Protein AF-U7NM83-F1 (afdb_monomer)

Sequence (94 aa):
MSIEVIDDQFMVCTDCLMIIANDDATGLDYSLSEEEAAEREREIREAIAEIQRTEGQIAVGDSDMDDEFSASPCACCGTRLAGQRHHCVILAKR

Nearest PDB structures (foldseek):
  7wly-assembly1_C  TM=4.161E-01  e=2.762E+00  Severe acute respiratory syndrome coronavirus 2
  7fb3-assembly1_A  TM=3.660E-01  e=2.951E+00  Severe acute respiratory syndrome coronavirus 2

Radius of gyration: 13.3 Å; Cα contacts (8 Å, |Δi|>4): 164; chains: 1; bounding box: 27×27×40 Å

pLDDT: mean 95.85, std 4.41, range [68.5, 98.62]

Foldseek 3Di:
DDKDWQDFAQWADPQLCCCLPPVDLVVLVVPDPPVVSVVLSVLLVVQQVVCCVPPARKAFDDQVPKDAWAQAARSRRRHRDTGIIGTITGMDDD

Solvent-accessible surface area (backbone atoms only — not comparable to full-atom values): 5206 Å² total; per-residue (Å²): 126,51,81,44,80,77,36,86,77,42,33,22,34,63,65,56,47,35,34,74,76,66,74,40,62,72,72,40,56,78,81,36,55,72,68,57,26,54,52,50,48,49,53,41,52,51,35,50,52,47,42,45,72,76,71,20,47,78,43,83,47,58,70,92,65,39,42,72,81,31,58,63,56,16,68,64,68,56,50,52,70,72,37,47,28,42,33,21,28,29,36,35,81,91

Secondary structure (DSSP, 8-state):
--EEEEEEEEEE-HHHHHHHHHS--GGGGGTS-HHHHHHHHHHHHHHHHHHHHHT-EEEE--GGG-EEEE-SPPTTT----SEEEEEEEEEEE-

Mean predicted aligned error: 2.91 Å

Structure (mmCIF, N/CA/C/O backbone):
data_AF-U7NM83-F1
#
_entry.id   AF-U7NM83-F1
#
loop_
_atom_site.group_PDB
_atom_site.id
_atom_site.type_symbol
_atom_site.label_atom_id
_atom_site.label_alt_id
_atom_site.label_comp_id
_atom_site.label_asym_id
_atom_site.label_entity_id
_atom_site.label_seq_id
_atom_site.pdbx_PDB_ins_code
_atom_site.Cartn_x
_atom_site.Cartn_y
_atom_site.Cartn_z
_atom_site.occupancy
_atom_site.B_iso_or_equiv
_atom_site.auth_seq_id
_atom_site.auth_comp_id
_atom_site.auth_asym_id
_atom_site.auth_atom_id
_atom_site.pdbx_PDB_model_num
ATOM 1 N N . MET A 1 1 ? -11.581 3.603 25.657 1.00 68.50 1 MET A N 1
ATOM 2 C CA . MET A 1 1 ? -11.254 3.602 24.220 1.00 68.50 1 MET A CA 1
ATOM 3 C C . MET A 1 1 ? -10.466 2.347 23.943 1.00 68.50 1 MET A C 1
ATOM 5 O O . MET A 1 1 ? -9.363 2.216 24.464 1.00 68.50 1 MET A O 1
ATOM 9 N N . SER A 1 2 ? -11.072 1.415 23.220 1.00 86.12 2 SER A N 1
ATOM 10 C CA . SER A 1 2 ? -10.425 0.185 22.753 1.00 86.12 2 SER A CA 1
ATOM 11 C C . SER A 1 2 ? -10.158 0.296 21.254 1.00 86.12 2 SER A C 1
ATOM 13 O O . SER A 1 2 ? -10.872 1.012 20.550 1.00 86.12 2 SER A O 1
ATOM 15 N N . ILE A 1 3 ? -9.110 -0.377 20.784 1.00 91.69 3 ILE A N 1
ATOM 16 C CA . ILE A 1 3 ? -8.854 -0.558 19.353 1.00 91.69 3 ILE A CA 1
ATOM 17 C C . ILE A 1 3 ? -9.526 -1.857 18.916 1.00 91.69 3 ILE A C 1
ATOM 19 O O . ILE A 1 3 ? -9.453 -2.856 19.631 1.00 91.69 3 ILE A O 1
ATOM 23 N N . GLU A 1 4 ? -10.185 -1.821 17.765 1.00 95.38 4 GLU A N 1
ATOM 24 C CA . GLU A 1 4 ? -10.844 -2.963 17.134 1.00 95.38 4 GLU A CA 1
ATOM 25 C C . GLU A 1 4 ? -10.297 -3.148 15.717 1.00 95.38 4 GLU A C 1
ATOM 27 O O . GLU A 1 4 ? -10.023 -2.160 15.028 1.00 95.38 4 GLU A O 1
ATOM 32 N N . VAL A 1 5 ? -10.141 -4.409 15.305 1.00 96.06 5 VAL A N 1
ATOM 33 C CA . VAL A 1 5 ? -9.832 -4.780 13.921 1.00 96.06 5 VAL A CA 1
ATOM 34 C C . VAL A 1 5 ? -11.130 -4.731 13.122 1.00 96.06 5 VAL A C 1
ATOM 36 O O . VAL A 1 5 ? -12.087 -5.432 13.444 1.00 96.06 5 VAL A O 1
ATOM 39 N N . ILE A 1 6 ? -11.167 -3.863 12.119 1.00 96.56 6 ILE A N 1
ATOM 40 C CA . ILE A 1 6 ? -12.307 -3.655 11.222 1.00 96.56 6 ILE A CA 1
ATOM 41 C C . ILE A 1 6 ? -12.208 -4.572 10.004 1.00 96.56 6 ILE A C 1
ATOM 43 O O . ILE A 1 6 ? -13.222 -5.116 9.573 1.00 96.56 6 ILE A O 1
ATOM 47 N N . ASP A 1 7 ? -10.992 -4.771 9.497 1.00 96.88 7 ASP A N 1
ATOM 48 C CA . ASP A 1 7 ? -10.680 -5.698 8.412 1.00 96.88 7 ASP A CA 1
ATOM 49 C C . ASP A 1 7 ? -9.347 -6.400 8.711 1.00 96.88 7 ASP A C 1
ATOM 51 O O . ASP A 1 7 ? -8.357 -5.733 9.011 1.00 96.88 7 ASP A O 1
ATOM 55 N N . ASP A 1 8 ? -9.361 -7.732 8.656 1.00 97.12 8 ASP A N 1
ATOM 56 C CA . ASP A 1 8 ? -8.229 -8.647 8.894 1.00 97.12 8 ASP A CA 1
ATOM 57 C C . ASP A 1 8 ? -7.854 -9.425 7.615 1.00 97.12 8 ASP A C 1
ATOM 59 O O . ASP A 1 8 ? -7.227 -10.478 7.651 1.00 97.12 8 ASP A O 1
ATOM 63 N N . GLN A 1 9 ? -8.348 -8.976 6.459 1.00 96.31 9 GLN A N 1
ATOM 64 C CA . GLN A 1 9 ? -8.078 -9.564 5.145 1.00 96.31 9 GLN A CA 1
ATOM 65 C C . GLN A 1 9 ? -7.653 -8.487 4.137 1.00 96.31 9 GLN A C 1
ATOM 67 O O . GLN A 1 9 ? -7.807 -8.655 2.923 1.00 96.31 9 GLN A O 1
ATOM 72 N N . PHE A 1 10 ? -7.109 -7.370 4.627 1.00 98.00 10 PHE A N 1
ATOM 73 C CA . PHE A 1 10 ? -6.740 -6.233 3.796 1.00 98.00 10 PHE A CA 1
ATOM 74 C C . PHE A 1 10 ? -5.394 -6.487 3.099 1.00 98.00 10 PHE A C 1
ATOM 76 O O . PHE A 1 10 ? -4.322 -6.178 3.612 1.00 98.00 10 PHE A O 1
ATOM 83 N N . MET A 1 11 ? -5.452 -7.083 1.906 1.00 98.25 11 MET A N 1
ATOM 84 C CA . MET A 1 11 ? -4.271 -7.523 1.155 1.00 98.25 11 MET A CA 1
ATOM 85 C C . MET A 1 11 ? -3.767 -6.451 0.174 1.00 98.25 11 MET A C 1
ATOM 87 O O . MET A 1 11 ? -4.473 -6.062 -0.763 1.00 98.25 11 MET A O 1
ATOM 91 N N . VAL A 1 12 ? -2.519 -6.001 0.325 1.00 98.44 12 VAL A N 1
ATOM 92 C CA . VAL A 1 12 ? -1.935 -4.907 -0.477 1.00 98.44 12 VAL A CA 1
ATOM 93 C C . VAL A 1 12 ? -0.765 -5.362 -1.352 1.00 98.44 12 VAL A C 1
ATOM 95 O O . VAL A 1 12 ? -0.125 -6.366 -1.075 1.00 98.44 12 VAL A O 1
ATOM 98 N N . CYS A 1 13 ? -0.464 -4.652 -2.441 1.00 97.50 13 CYS A N 1
ATOM 99 C CA . CYS A 1 13 ? 0.744 -4.916 -3.235 1.00 97.50 13 CYS A CA 1
ATOM 100 C C . CYS A 1 13 ? 2.008 -4.408 -2.524 1.00 97.50 13 CYS A C 1
ATOM 102 O O . CYS A 1 13 ? 1.919 -3.607 -1.593 1.00 97.50 13 CYS A O 1
ATOM 104 N N . THR A 1 14 ? 3.182 -4.830 -2.997 1.00 96.50 14 THR A N 1
ATOM 105 C CA . THR A 1 14 ? 4.485 -4.448 -2.425 1.00 96.50 14 THR A CA 1
ATOM 106 C C . THR A 1 14 ? 4.681 -2.933 -2.339 1.00 96.50 14 THR A C 1
ATOM 108 O O . THR A 1 14 ? 5.076 -2.446 -1.286 1.00 96.50 14 THR A O 1
ATOM 111 N N . ASP A 1 15 ? 4.318 -2.169 -3.374 1.00 97.06 15 ASP A N 1
ATOM 112 C CA . ASP A 1 15 ? 4.454 -0.701 -3.339 1.00 97.06 15 ASP A CA 1
ATOM 113 C C . ASP A 1 15 ? 3.614 -0.067 -2.220 1.00 97.06 15 ASP A C 1
ATOM 115 O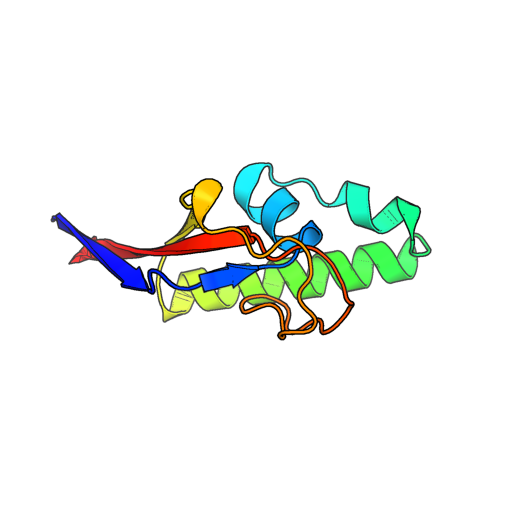 O . ASP A 1 15 ? 4.086 0.785 -1.471 1.00 97.06 15 ASP A O 1
ATOM 119 N N . CYS A 1 16 ? 2.366 -0.520 -2.058 1.00 98.06 16 CYS A N 1
ATOM 120 C CA . CYS A 1 16 ? 1.510 -0.051 -0.973 1.00 98.06 16 CYS A CA 1
ATOM 121 C C . CYS A 1 16 ? 2.060 -0.464 0.390 1.00 98.06 16 CYS A C 1
ATOM 123 O O . CYS A 1 16 ? 2.043 0.358 1.300 1.00 98.06 16 CYS A O 1
ATOM 125 N N . LEU A 1 17 ? 2.563 -1.698 0.535 1.00 98.25 17 LEU A N 1
ATOM 126 C CA . LEU A 1 17 ? 3.199 -2.142 1.776 1.00 98.25 17 LEU A CA 1
ATOM 127 C C . LEU A 1 17 ? 4.359 -1.213 2.151 1.00 98.25 17 LEU A C 1
ATOM 129 O O . LEU A 1 17 ? 4.429 -0.780 3.296 1.00 98.25 17 LEU A O 1
ATOM 133 N N . MET A 1 18 ? 5.248 -0.891 1.208 1.00 98.00 18 MET A N 1
ATOM 134 C CA . MET A 1 18 ? 6.424 -0.058 1.481 1.00 98.00 18 MET A CA 1
ATOM 135 C C . MET A 1 18 ? 6.045 1.357 1.917 1.00 98.00 18 MET A C 1
ATOM 137 O O . MET A 1 18 ? 6.608 1.865 2.887 1.00 98.00 18 MET A O 1
ATOM 141 N N . ILE A 1 19 ? 5.035 1.957 1.288 1.00 98.38 19 ILE A N 1
ATOM 142 C CA . ILE A 1 19 ? 4.541 3.278 1.691 1.00 98.38 19 ILE A CA 1
ATOM 143 C C . ILE A 1 19 ? 3.850 3.207 3.062 1.00 98.38 19 ILE A C 1
ATOM 145 O O . ILE A 1 19 ? 4.117 4.042 3.921 1.00 98.38 19 ILE A O 1
ATOM 149 N N . ILE A 1 20 ? 3.004 2.202 3.310 1.00 98.25 20 ILE A N 1
ATOM 150 C CA . ILE A 1 20 ? 2.298 2.038 4.595 1.00 98.25 20 ILE A CA 1
ATOM 151 C C . ILE A 1 20 ? 3.285 1.793 5.744 1.00 98.25 20 ILE A C 1
ATOM 153 O O . ILE A 1 20 ? 3.147 2.379 6.816 1.00 98.25 20 ILE A O 1
ATOM 157 N N . ALA A 1 21 ? 4.263 0.911 5.536 1.00 97.88 21 ALA A N 1
ATOM 158 C CA . ALA A 1 21 ? 5.196 0.478 6.569 1.00 97.88 21 ALA A CA 1
ATOM 159 C C . ALA A 1 21 ? 6.323 1.488 6.813 1.00 97.88 21 ALA A C 1
ATOM 161 O O . ALA A 1 21 ? 6.738 1.678 7.957 1.00 97.88 21 ALA A O 1
ATOM 162 N N . ASN A 1 22 ? 6.830 2.106 5.741 1.00 97.69 22 ASN A N 1
ATOM 163 C CA . ASN A 1 22 ? 8.103 2.827 5.753 1.00 97.69 22 ASN A CA 1
ATOM 164 C C . ASN A 1 22 ? 8.025 4.256 5.193 1.00 97.69 22 ASN A C 1
ATOM 166 O O . ASN A 1 22 ? 9.048 4.934 5.191 1.00 97.69 22 ASN A O 1
ATOM 170 N N . ASP A 1 23 ? 6.860 4.713 4.721 1.00 97.81 23 ASP A N 1
ATOM 171 C CA . ASP A 1 23 ? 6.712 5.974 3.972 1.00 97.81 23 ASP A CA 1
ATOM 172 C C . ASP A 1 23 ? 7.603 6.038 2.711 1.00 97.81 23 ASP A C 1
ATOM 174 O O . ASP A 1 23 ? 7.989 7.111 2.248 1.00 97.81 23 ASP A O 1
ATOM 178 N N . ASP A 1 24 ? 7.936 4.871 2.148 1.00 97.81 24 ASP A N 1
ATOM 179 C CA . ASP A 1 24 ? 8.907 4.718 1.064 1.00 97.81 24 ASP A CA 1
ATOM 180 C C . ASP A 1 24 ? 8.227 4.354 -0.262 1.00 97.81 24 ASP A C 1
ATOM 182 O O . ASP A 1 24 ? 7.655 3.272 -0.406 1.00 97.81 24 ASP A O 1
ATOM 186 N N . ALA A 1 25 ? 8.321 5.262 -1.235 1.00 97.25 25 ALA A N 1
ATOM 187 C CA . ALA A 1 25 ? 7.816 5.090 -2.597 1.00 97.25 25 ALA A CA 1
ATOM 188 C C . ALA A 1 25 ? 8.926 4.850 -3.639 1.00 97.25 25 ALA A C 1
ATOM 190 O O . ALA A 1 25 ? 8.620 4.662 -4.815 1.00 97.25 25 ALA A O 1
ATOM 191 N N . THR A 1 26 ? 10.202 4.800 -3.232 1.00 96.06 26 THR A N 1
ATOM 192 C CA . THR A 1 26 ? 11.351 4.687 -4.159 1.00 96.06 26 THR A CA 1
ATOM 193 C C . THR A 1 26 ? 11.351 3.388 -4.971 1.00 96.06 26 THR A C 1
ATOM 195 O O . THR A 1 26 ? 11.988 3.294 -6.018 1.00 96.06 26 THR A O 1
ATOM 198 N N . GLY A 1 27 ? 10.582 2.384 -4.533 1.00 93.94 27 GLY A N 1
ATOM 199 C CA . GLY A 1 27 ? 10.326 1.160 -5.292 1.00 93.94 27 GLY A CA 1
ATOM 200 C C . GLY A 1 27 ? 9.726 1.408 -6.684 1.00 93.94 27 GLY A C 1
ATOM 201 O O . GLY A 1 27 ? 10.015 0.661 -7.622 1.00 93.94 27 GLY A O 1
ATOM 202 N N . LEU A 1 28 ? 8.936 2.475 -6.841 1.00 95.62 28 LEU A N 1
ATOM 203 C CA . LEU A 1 28 ? 8.272 2.820 -8.101 1.00 95.62 28 LEU A CA 1
ATOM 204 C C . LEU A 1 28 ? 9.276 3.227 -9.190 1.00 95.62 28 LEU A C 1
ATOM 206 O O . LEU A 1 28 ? 9.102 2.855 -10.354 1.00 95.62 28 LEU A O 1
ATOM 210 N N . ASP A 1 29 ? 10.367 3.892 -8.805 1.00 94.25 29 ASP A N 1
ATOM 211 C CA . ASP A 1 29 ? 11.400 4.405 -9.716 1.00 94.25 29 ASP A CA 1
ATOM 212 C C . ASP A 1 29 ? 12.167 3.290 -10.450 1.00 94.25 29 ASP A C 1
ATOM 214 O O . ASP A 1 29 ? 12.830 3.533 -11.459 1.00 94.25 29 ASP A O 1
ATOM 218 N N . TYR A 1 30 ? 12.088 2.041 -9.971 1.00 91.69 30 TYR A N 1
ATOM 219 C CA . TYR A 1 30 ? 12.707 0.899 -10.652 1.00 91.69 30 TYR A CA 1
ATOM 220 C C . TYR A 1 30 ? 11.981 0.494 -11.935 1.00 91.69 30 TYR A C 1
ATOM 222 O O . TYR A 1 30 ? 12.600 -0.105 -12.818 1.00 91.69 30 TYR A O 1
ATOM 230 N N . SER A 1 31 ? 10.674 0.752 -12.015 1.00 89.12 31 SER A N 1
ATOM 231 C CA . SER A 1 31 ? 9.812 0.233 -13.088 1.00 89.12 31 SER A CA 1
ATOM 232 C C . SER A 1 31 ? 9.112 1.322 -13.895 1.00 89.12 31 SER A C 1
ATOM 234 O O . SER A 1 31 ? 8.608 1.032 -14.979 1.00 89.12 31 SER A O 1
ATOM 236 N N . LEU A 1 32 ? 9.069 2.549 -13.378 1.00 94.25 32 LEU A N 1
ATOM 237 C CA . LEU A 1 32 ? 8.368 3.687 -13.960 1.00 94.25 32 LEU A CA 1
ATOM 238 C C . LEU A 1 32 ? 9.350 4.828 -14.239 1.00 94.25 32 LEU A C 1
ATOM 240 O O . LEU A 1 32 ? 10.402 4.930 -13.609 1.00 94.25 32 LEU A O 1
ATOM 244 N N . SER A 1 33 ? 9.013 5.697 -15.192 1.00 97.00 33 SER A N 1
ATOM 245 C CA . SER A 1 33 ? 9.694 6.990 -15.306 1.00 97.00 33 SER A CA 1
ATOM 246 C C . SER A 1 33 ? 9.397 7.872 -14.087 1.00 97.00 33 SER A C 1
ATOM 248 O O . SER A 1 33 ? 8.414 7.649 -13.391 1.00 97.00 33 SER A O 1
ATOM 250 N N . GLU A 1 34 ? 10.206 8.906 -13.848 1.00 96.31 34 GLU A N 1
ATOM 251 C CA . GLU A 1 34 ? 10.019 9.835 -12.717 1.00 96.31 34 GLU A CA 1
ATOM 252 C C . GLU A 1 34 ? 8.607 10.453 -12.681 1.00 96.31 34 GLU A C 1
ATOM 254 O O . GLU A 1 34 ? 7.992 10.556 -11.623 1.00 96.31 34 GLU A O 1
ATOM 259 N N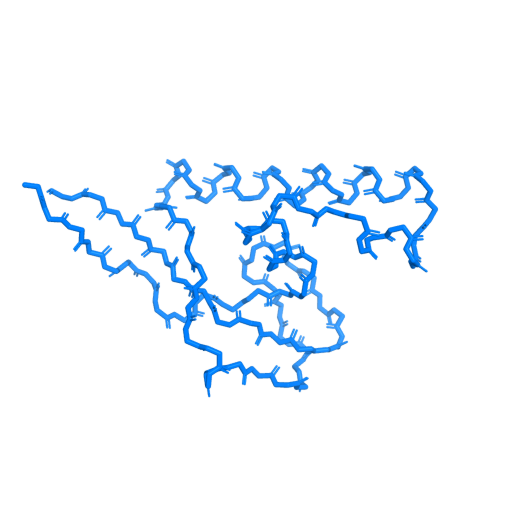 . GLU A 1 35 ? 8.057 10.819 -13.844 1.00 97.44 35 GLU A N 1
ATOM 260 C CA . GLU A 1 35 ? 6.702 11.375 -13.947 1.00 97.44 35 GLU A CA 1
ATOM 261 C C . GLU A 1 35 ? 5.627 10.331 -13.603 1.00 97.44 35 GLU A C 1
ATOM 263 O O . GLU A 1 35 ? 4.722 10.610 -12.815 1.00 97.44 35 G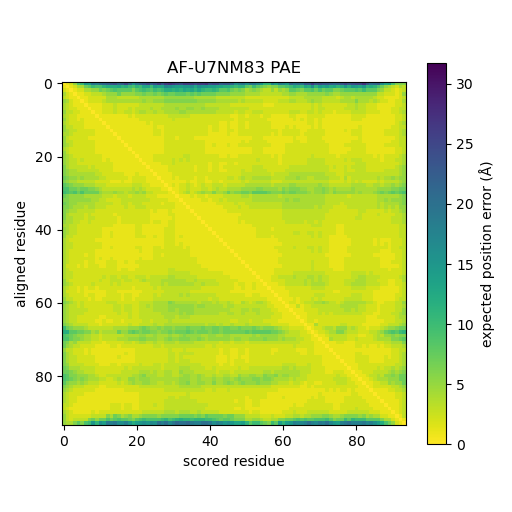LU A O 1
ATOM 268 N N . GLU A 1 36 ? 5.753 9.114 -14.138 1.00 97.12 36 GLU A N 1
ATOM 269 C CA . GLU A 1 36 ? 4.833 8.004 -13.860 1.00 97.12 36 GLU A CA 1
ATOM 270 C C . GLU A 1 36 ? 4.924 7.537 -12.399 1.00 97.12 36 GLU A C 1
ATOM 272 O O . GLU A 1 36 ? 3.904 7.221 -11.790 1.00 97.12 36 GLU A O 1
ATOM 277 N N . ALA A 1 37 ? 6.127 7.512 -11.821 1.00 97.19 37 ALA A N 1
ATOM 278 C CA . ALA A 1 37 ? 6.361 7.171 -10.423 1.00 97.19 37 ALA A CA 1
ATOM 279 C C . ALA A 1 37 ? 5.715 8.205 -9.494 1.00 97.19 37 ALA A C 1
ATOM 281 O O . ALA A 1 37 ? 4.983 7.823 -8.583 1.00 97.19 37 ALA A O 1
ATOM 282 N N . ALA A 1 38 ? 5.888 9.501 -9.773 1.00 97.56 38 ALA A N 1
ATOM 283 C CA . ALA A 1 38 ? 5.268 10.577 -9.000 1.00 97.56 38 ALA A CA 1
ATOM 284 C C . ALA A 1 38 ? 3.732 10.563 -9.096 1.00 97.56 38 ALA A C 1
ATOM 286 O O . ALA A 1 38 ? 3.033 10.784 -8.101 1.00 97.56 38 ALA A O 1
ATOM 287 N N . GLU A 1 39 ? 3.181 10.293 -10.282 1.00 97.69 39 GLU A N 1
ATOM 288 C CA . GLU A 1 39 ? 1.741 10.093 -10.453 1.00 97.69 39 GLU A CA 1
ATOM 289 C C . GLU A 1 39 ? 1.251 8.882 -9.657 1.00 97.69 39 GLU A C 1
ATOM 291 O O . GLU A 1 39 ? 0.276 8.986 -8.908 1.00 97.69 39 GLU A O 1
ATOM 296 N N . ARG A 1 40 ? 1.958 7.755 -9.755 1.00 97.00 40 ARG A N 1
ATOM 297 C CA . ARG A 1 40 ? 1.567 6.525 -9.078 1.00 97.00 40 ARG A CA 1
ATOM 298 C C . ARG A 1 40 ? 1.667 6.631 -7.558 1.00 97.00 40 ARG A C 1
ATOM 300 O O . ARG A 1 40 ? 0.780 6.151 -6.852 1.00 97.00 40 ARG A O 1
ATOM 307 N N . GLU A 1 41 ? 2.708 7.280 -7.048 1.00 98.19 41 GLU A N 1
ATOM 308 C CA . GLU A 1 41 ? 2.866 7.584 -5.627 1.00 98.19 41 GLU A CA 1
ATOM 309 C C . GLU A 1 41 ? 1.687 8.420 -5.123 1.00 98.19 41 GLU A C 1
ATOM 311 O O . GLU A 1 41 ? 1.087 8.085 -4.099 1.00 98.19 41 GLU A O 1
ATOM 316 N N . ARG A 1 42 ? 1.310 9.475 -5.861 1.00 98.31 42 ARG A N 1
ATOM 317 C CA . ARG A 1 42 ? 0.165 10.328 -5.518 1.00 98.31 42 ARG A CA 1
ATOM 318 C C . ARG A 1 42 ? -1.122 9.512 -5.405 1.00 98.31 42 ARG A C 1
ATOM 320 O O . ARG A 1 42 ? -1.804 9.620 -4.390 1.00 98.31 42 ARG A O 1
ATOM 327 N N . GLU A 1 43 ? -1.423 8.663 -6.387 1.00 98.06 43 GLU A N 1
ATOM 328 C CA . GLU A 1 43 ? -2.611 7.795 -6.365 1.00 98.06 43 GLU A CA 1
ATOM 329 C C . GLU A 1 43 ? -2.634 6.860 -5.148 1.00 98.06 43 GLU A C 1
ATOM 331 O O . GLU A 1 43 ? -3.668 6.702 -4.496 1.00 98.06 43 GLU A O 1
ATOM 336 N N . ILE A 1 44 ? -1.496 6.236 -4.821 1.00 98.38 44 ILE A N 1
ATOM 337 C CA . ILE A 1 44 ? -1.397 5.333 -3.669 1.00 98.38 44 ILE A CA 1
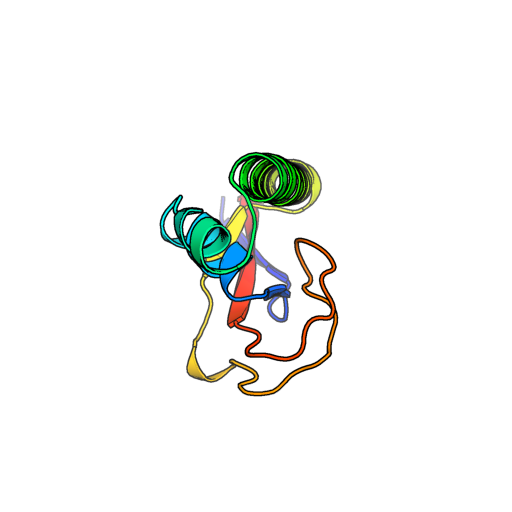ATOM 338 C C . ILE A 1 44 ? -1.610 6.110 -2.367 1.00 98.38 44 ILE A C 1
ATOM 340 O O . ILE A 1 44 ? -2.383 5.676 -1.512 1.00 98.38 44 ILE A O 1
ATOM 344 N N . ARG A 1 45 ? -0.966 7.272 -2.215 1.00 98.62 45 ARG A N 1
ATOM 345 C CA . ARG A 1 45 ? -1.101 8.111 -1.017 1.00 98.62 45 ARG A CA 1
ATOM 346 C C . ARG A 1 45 ? -2.519 8.647 -0.842 1.00 98.62 45 ARG A C 1
ATOM 348 O O . ARG A 1 45 ? -3.012 8.670 0.282 1.00 98.62 45 ARG A O 1
ATOM 355 N N . GLU A 1 46 ? -3.187 9.032 -1.927 1.00 98.50 46 GLU A N 1
ATOM 356 C CA . GLU A 1 46 ? -4.596 9.439 -1.901 1.00 98.50 46 GLU A CA 1
ATOM 357 C C . GLU A 1 46 ? -5.509 8.285 -1.466 1.00 98.50 46 GLU A C 1
ATOM 359 O O . GLU A 1 46 ? -6.366 8.485 -0.605 1.00 98.50 46 GLU A O 1
ATOM 364 N N . ALA A 1 47 ? -5.291 7.069 -1.980 1.00 98.31 47 ALA A N 1
ATOM 365 C CA . ALA A 1 47 ? -6.054 5.890 -1.571 1.00 98.31 47 ALA A CA 1
ATOM 366 C C . ALA A 1 47 ? -5.841 5.538 -0.088 1.00 98.31 47 ALA A C 1
ATOM 368 O O . ALA A 1 47 ? -6.808 5.294 0.634 1.00 98.31 47 ALA A O 1
ATOM 369 N N . ILE A 1 48 ? -4.591 5.566 0.391 1.00 98.50 48 ILE A N 1
ATOM 370 C CA . ILE A 1 48 ? -4.253 5.369 1.810 1.00 98.50 48 ILE A CA 1
ATOM 371 C C . ILE A 1 48 ? -4.967 6.414 2.676 1.00 98.50 48 ILE A C 1
ATOM 373 O O . ILE A 1 48 ? -5.635 6.061 3.649 1.00 98.50 48 ILE A O 1
ATOM 377 N N . ALA A 1 49 ? -4.864 7.693 2.304 1.00 98.31 49 ALA A N 1
ATOM 378 C CA . ALA A 1 49 ? -5.483 8.787 3.043 1.00 98.31 49 ALA A CA 1
ATOM 379 C C . ALA A 1 49 ? -7.012 8.665 3.083 1.00 98.31 49 ALA A C 1
ATOM 381 O O . ALA A 1 49 ? -7.619 8.956 4.116 1.00 98.31 49 ALA A O 1
ATOM 382 N N . GLU A 1 50 ? -7.635 8.217 1.990 1.00 98.25 50 GLU A N 1
ATOM 383 C CA . GLU A 1 50 ? -9.074 7.981 1.944 1.00 98.25 50 GLU A CA 1
ATOM 384 C C . GLU A 1 50 ? -9.492 6.880 2.915 1.00 98.25 50 GLU A C 1
ATOM 386 O O . GLU A 1 50 ? -10.324 7.135 3.785 1.00 98.25 50 GLU A O 1
ATOM 391 N N . ILE A 1 51 ? -8.856 5.708 2.848 1.00 97.69 51 ILE A N 1
ATOM 392 C CA . ILE A 1 51 ? -9.146 4.570 3.735 1.00 97.69 51 ILE A CA 1
ATOM 393 C C . ILE A 1 51 ? -8.936 4.965 5.203 1.00 97.69 51 ILE A C 1
ATOM 395 O O . ILE A 1 51 ? -9.783 4.697 6.058 1.00 97.69 51 ILE A O 1
ATOM 399 N N . GLN A 1 52 ? -7.852 5.689 5.504 1.00 96.94 52 GLN A N 1
ATOM 400 C CA . GLN A 1 52 ? -7.574 6.179 6.857 1.00 96.94 52 GLN A CA 1
ATOM 401 C C . GLN A 1 52 ? -8.598 7.186 7.378 1.00 96.94 52 GLN A C 1
ATOM 403 O O . GLN A 1 52 ? -8.787 7.301 8.594 1.00 96.94 52 GLN A O 1
ATOM 408 N N . ARG A 1 53 ? -9.259 7.909 6.474 1.00 96.88 53 ARG A N 1
ATOM 409 C CA . ARG A 1 53 ? -10.306 8.880 6.786 1.00 96.88 53 ARG A CA 1
ATOM 410 C C . ARG A 1 53 ? -11.675 8.223 6.952 1.00 96.88 53 ARG A C 1
ATOM 412 O O . ARG A 1 53 ? -12.445 8.686 7.793 1.00 96.88 53 ARG A O 1
ATOM 419 N N . THR A 1 54 ? -11.996 7.202 6.158 1.00 96.12 54 THR A N 1
ATOM 420 C CA . THR A 1 54 ? -13.342 6.608 6.101 1.00 96.12 54 THR A CA 1
ATOM 421 C C . THR A 1 54 ? -13.498 5.334 6.918 1.00 96.12 54 THR A C 1
ATOM 423 O O . THR A 1 54 ? -14.582 5.102 7.449 1.00 96.12 54 THR A O 1
ATOM 426 N N . GLU A 1 55 ? -12.450 4.521 7.034 1.00 95.75 55 GLU A N 1
ATOM 427 C CA . GLU A 1 55 ? -12.531 3.169 7.602 1.00 95.75 55 GLU A CA 1
ATOM 428 C C . GLU A 1 55 ? -11.703 3.026 8.880 1.00 95.75 55 GLU A C 1
ATOM 430 O O . GLU A 1 55 ? -12.212 2.571 9.906 1.00 95.75 55 GLU A O 1
ATOM 435 N N . GLY A 1 56 ? -10.441 3.456 8.853 1.00 96.62 56 GLY A N 1
ATOM 436 C CA . GLY A 1 56 ? -9.540 3.322 9.993 1.00 96.62 56 GLY A CA 1
ATOM 437 C C . GLY A 1 56 ? -8.069 3.306 9.604 1.00 96.62 56 GLY A C 1
ATOM 438 O O . GLY A 1 56 ? -7.703 3.349 8.439 1.00 96.62 56 GLY A O 1
ATOM 439 N N . GLN A 1 57 ? -7.194 3.251 10.601 1.00 97.38 57 GLN A N 1
ATOM 440 C CA . GLN A 1 57 ? -5.752 3.220 10.384 1.00 97.38 57 GLN A CA 1
ATOM 441 C C . GLN A 1 57 ? -5.324 1.889 9.770 1.00 97.38 57 GLN A C 1
ATOM 443 O O . GLN A 1 57 ? -5.657 0.840 10.314 1.00 97.38 57 GLN A O 1
ATOM 448 N N . IL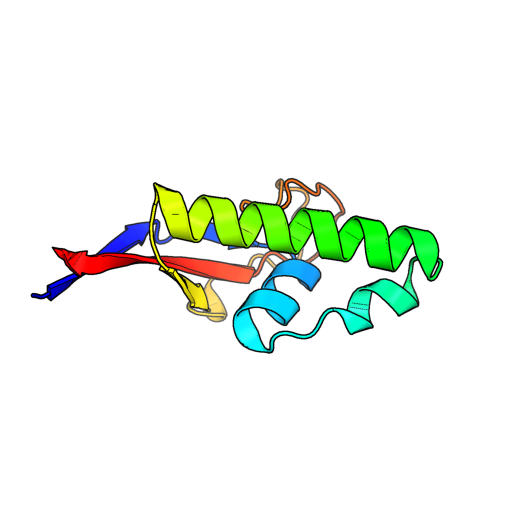E A 1 58 ? -4.558 1.939 8.683 1.00 98.19 58 ILE A N 1
ATOM 449 C CA . ILE A 1 58 ? -3.962 0.747 8.078 1.00 98.19 58 ILE A CA 1
ATOM 450 C C . ILE A 1 58 ? -2.689 0.404 8.856 1.00 98.19 58 ILE A C 1
ATOM 452 O O . ILE A 1 58 ? -1.861 1.281 9.107 1.00 98.19 58 ILE A O 1
ATOM 456 N N . ALA A 1 59 ? -2.534 -0.856 9.243 1.00 97.25 59 ALA A N 1
ATOM 457 C CA . ALA A 1 59 ? -1.335 -1.376 9.886 1.00 97.25 59 ALA A CA 1
ATOM 458 C C . ALA A 1 59 ? -0.846 -2.629 9.157 1.00 97.25 59 ALA A C 1
ATOM 460 O O . ALA A 1 59 ? -1.649 -3.398 8.632 1.00 97.25 59 ALA A O 1
ATOM 461 N N . VAL A 1 60 ? 0.471 -2.840 9.143 1.00 97.56 60 VAL A N 1
ATOM 462 C CA . VAL A 1 60 ? 1.066 -4.069 8.603 1.00 97.56 60 VAL A CA 1
ATOM 463 C C . VAL A 1 60 ? 0.640 -5.257 9.465 1.00 97.56 60 VAL A C 1
ATOM 465 O O . VAL A 1 60 ? 0.673 -5.170 10.695 1.00 97.56 60 VAL A O 1
ATOM 468 N N . GLY A 1 61 ? 0.197 -6.328 8.810 1.00 96.12 61 GLY A N 1
ATOM 469 C CA . GLY A 1 61 ? -0.323 -7.533 9.442 1.00 96.12 61 GLY A CA 1
ATOM 470 C C . GLY A 1 61 ? 0.730 -8.630 9.600 1.00 96.12 61 GLY A C 1
ATOM 471 O O . GLY A 1 61 ? 1.934 -8.379 9.643 1.00 96.12 61 GLY A O 1
ATOM 472 N N . ASP A 1 62 ? 0.243 -9.862 9.715 1.00 96.31 62 ASP A N 1
ATOM 473 C CA . ASP A 1 62 ? 1.053 -11.079 9.793 1.00 96.31 62 A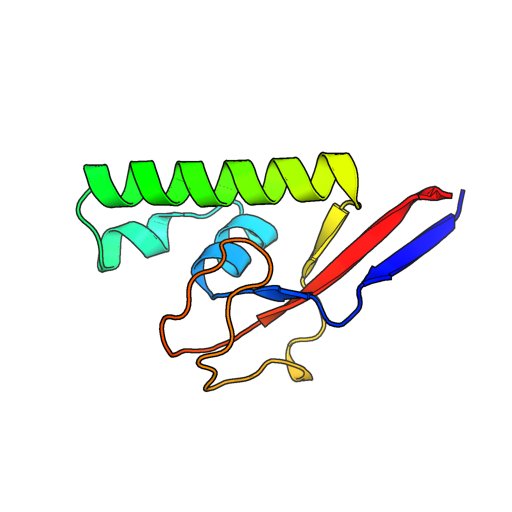SP A CA 1
ATOM 474 C C . ASP A 1 62 ? 1.563 -11.519 8.411 1.00 96.31 62 ASP A C 1
ATOM 476 O O . ASP A 1 62 ? 0.763 -11.888 7.553 1.00 96.31 62 ASP A O 1
ATOM 480 N N . SER A 1 63 ? 2.884 -11.526 8.215 1.00 95.38 63 SER A N 1
ATOM 481 C CA . SER A 1 63 ? 3.518 -11.944 6.958 1.00 95.38 63 SER A CA 1
ATOM 482 C C . SER A 1 63 ? 3.329 -13.426 6.630 1.00 95.38 63 SER A C 1
ATOM 484 O O . SER A 1 63 ? 3.462 -13.803 5.469 1.00 95.38 63 SER A O 1
ATOM 486 N N . ASP A 1 64 ? 3.001 -14.274 7.612 1.00 96.94 64 ASP A N 1
ATOM 487 C CA . ASP A 1 64 ? 2.665 -15.682 7.351 1.00 96.94 64 ASP A CA 1
ATOM 488 C C . ASP A 1 64 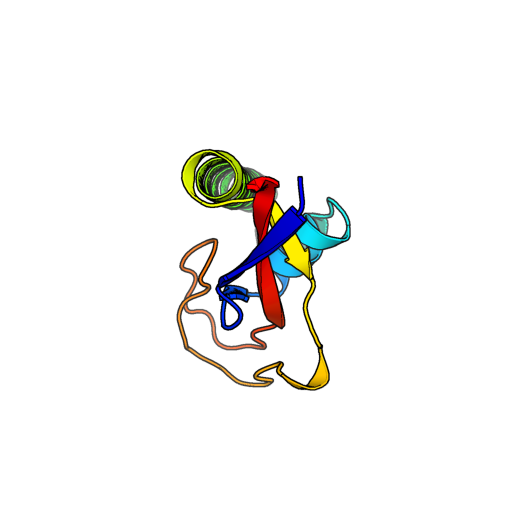? 1.326 -15.823 6.591 1.00 96.94 64 ASP A C 1
ATOM 490 O O . ASP A 1 64 ? 1.010 -16.899 6.078 1.00 96.94 64 ASP A O 1
ATOM 494 N N . MET A 1 65 ? 0.542 -14.741 6.493 1.00 96.81 65 MET A N 1
ATOM 495 C CA . MET A 1 65 ? -0.702 -14.659 5.717 1.00 96.81 65 MET A CA 1
ATOM 496 C C . MET A 1 65 ? -0.518 -14.029 4.328 1.00 96.81 65 MET A C 1
ATOM 498 O O . MET A 1 65 ? -1.503 -13.844 3.609 1.00 96.81 65 MET A O 1
ATOM 502 N N . ASP A 1 66 ? 0.714 -13.701 3.937 1.00 97.50 66 ASP A N 1
ATOM 503 C CA . ASP A 1 66 ? 1.000 -13.173 2.608 1.00 97.50 66 ASP A CA 1
ATOM 504 C C . ASP A 1 66 ? 0.671 -14.198 1.507 1.00 97.50 66 ASP A C 1
ATOM 506 O O . ASP A 1 66 ? 0.894 -15.402 1.638 1.00 97.50 66 ASP A O 1
ATOM 510 N N . ASP A 1 67 ? 0.180 -13.703 0.372 1.00 96.19 67 ASP A N 1
ATOM 511 C CA . ASP A 1 67 ? -0.046 -14.496 -0.838 1.00 96.19 67 ASP A CA 1
ATOM 512 C C . ASP A 1 67 ? 1.088 -14.216 -1.834 1.00 96.19 67 ASP A C 1
ATOM 514 O O . ASP A 1 67 ? 1.083 -13.191 -2.519 1.00 96.19 67 ASP A O 1
ATOM 518 N N . GLU A 1 68 ? 2.089 -15.101 -1.888 1.00 93.00 68 GLU A N 1
ATOM 519 C CA . GLU A 1 68 ? 3.338 -14.914 -2.650 1.00 93.00 68 GLU A CA 1
ATOM 520 C C . GLU A 1 68 ? 3.124 -14.670 -4.157 1.00 93.00 68 GLU A C 1
ATOM 522 O O . GLU A 1 68 ? 3.886 -13.924 -4.778 1.00 93.00 68 GLU A O 1
ATOM 527 N N . PHE A 1 69 ? 2.086 -15.263 -4.759 1.00 92.38 69 PHE A N 1
ATOM 528 C CA . PHE A 1 69 ? 1.824 -15.183 -6.200 1.00 92.38 69 PHE A CA 1
ATOM 529 C C . PHE A 1 69 ? 0.341 -14.954 -6.493 1.00 92.38 69 PHE A C 1
ATOM 531 O O . PHE A 1 69 ? -0.384 -15.853 -6.922 1.00 92.38 69 PHE A O 1
ATOM 538 N N . SER A 1 70 ? -0.088 -13.703 -6.347 1.00 93.38 70 SER A N 1
ATOM 539 C CA . SER A 1 70 ? -1.466 -13.285 -6.577 1.00 93.38 70 SER A CA 1
ATOM 540 C C . SER A 1 70 ? -1.614 -12.389 -7.804 1.00 93.38 70 SER A C 1
ATOM 542 O O . SER A 1 70 ? -0.801 -11.500 -8.059 1.00 93.38 70 SER A O 1
ATOM 544 N N . ALA A 1 71 ? -2.723 -12.555 -8.524 1.00 93.44 71 ALA A N 1
ATOM 545 C CA . ALA A 1 71 ? -3.236 -11.562 -9.476 1.00 93.44 71 ALA A CA 1
ATOM 546 C C . 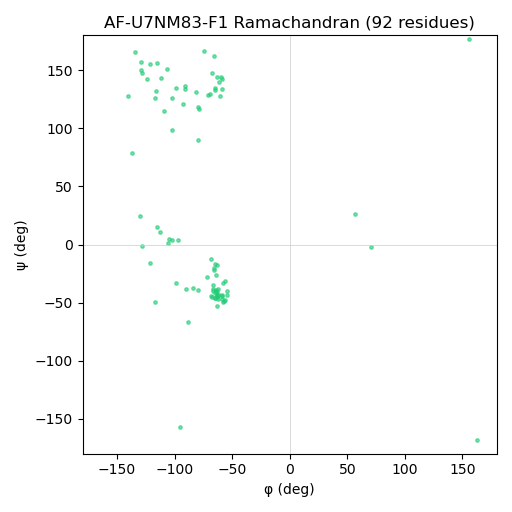ALA A 1 71 ? -4.459 -10.805 -8.920 1.00 93.44 71 ALA A C 1
ATOM 548 O O . ALA A 1 71 ? -5.079 -10.006 -9.628 1.00 93.44 71 ALA A O 1
ATOM 549 N N . SER A 1 72 ? -4.822 -11.059 -7.657 1.00 95.81 72 SER A N 1
ATOM 550 C CA . SER A 1 72 ? -5.923 -10.372 -6.982 1.00 95.81 72 SER A CA 1
ATOM 551 C C . SER A 1 72 ? -5.657 -8.864 -6.929 1.00 95.81 72 SER A C 1
ATOM 553 O O . SER A 1 72 ? -4.500 -8.448 -6.796 1.00 95.81 72 SER A O 1
ATOM 555 N N . PRO A 1 73 ? -6.688 -8.013 -7.056 1.00 97.44 73 PRO A N 1
ATOM 556 C CA . PRO A 1 73 ? -6.498 -6.571 -6.963 1.00 97.44 73 PRO A CA 1
ATOM 557 C C . PRO A 1 73 ? -5.950 -6.189 -5.581 1.00 97.44 73 PRO A C 1
ATOM 559 O O . PRO A 1 73 ? -6.382 -6.738 -4.573 1.00 97.44 73 PRO A O 1
ATOM 562 N N . CYS A 1 74 ? -5.009 -5.246 -5.535 1.00 97.94 74 CYS A N 1
ATOM 563 C CA . CYS A 1 74 ? -4.582 -4.620 -4.284 1.00 97.94 74 CYS A CA 1
ATOM 564 C C . CYS A 1 74 ? -5.777 -3.920 -3.624 1.00 97.94 74 CYS A C 1
ATOM 566 O O . CYS A 1 74 ? -6.428 -3.096 -4.270 1.00 97.94 74 CYS A O 1
ATOM 568 N N . ALA A 1 75 ? -6.035 -4.211 -2.348 1.00 98.00 75 ALA A N 1
ATOM 569 C CA . ALA A 1 75 ? -7.144 -3.624 -1.598 1.00 98.00 75 ALA A CA 1
ATOM 570 C C . ALA A 1 75 ? -6.989 -2.106 -1.382 1.00 98.00 75 ALA A C 1
ATOM 572 O O . ALA A 1 75 ? -7.976 -1.405 -1.199 1.00 98.00 75 ALA A O 1
ATOM 573 N N . CYS A 1 76 ? -5.758 -1.588 -1.467 1.00 97.88 76 CYS A N 1
ATOM 574 C CA . CYS A 1 76 ? -5.467 -0.160 -1.367 1.00 97.88 76 CYS A CA 1
ATOM 575 C C . CYS A 1 76 ? -5.538 0.546 -2.732 1.00 97.88 76 CYS A C 1
ATOM 577 O O . CYS A 1 76 ? -6.419 1.361 -2.976 1.00 97.88 76 CYS A O 1
ATOM 579 N N . CYS A 1 77 ? -4.623 0.228 -3.650 1.00 96.94 77 CYS A N 1
ATOM 580 C CA . CYS A 1 77 ? -4.442 0.987 -4.893 1.00 96.94 77 CYS A CA 1
ATOM 581 C C . CYS A 1 77 ? -5.059 0.333 -6.140 1.00 96.94 77 CYS A C 1
ATOM 583 O O . CYS A 1 77 ? -4.812 0.785 -7.260 1.00 96.94 77 CYS A O 1
ATOM 585 N N . GLY A 1 78 ? -5.765 -0.791 -5.982 1.00 96.69 78 GLY A N 1
ATOM 586 C CA . GLY A 1 78 ? -6.487 -1.479 -7.055 1.00 96.69 78 GLY A CA 1
ATOM 587 C C . GLY A 1 78 ? -5.635 -2.187 -8.116 1.00 96.69 78 GLY A C 1
ATOM 588 O O . GLY A 1 78 ? -6.205 -2.821 -9.008 1.00 96.69 78 GLY A O 1
ATOM 589 N N . THR A 1 79 ? -4.296 -2.118 -8.054 1.00 94.44 79 THR A N 1
ATOM 590 C CA . THR A 1 79 ? -3.431 -2.753 -9.069 1.00 94.44 79 THR A CA 1
ATOM 591 C C . THR A 1 79 ? -3.665 -4.259 -9.155 1.00 94.44 79 THR A C 1
ATOM 593 O O . THR A 1 79 ? -3.867 -4.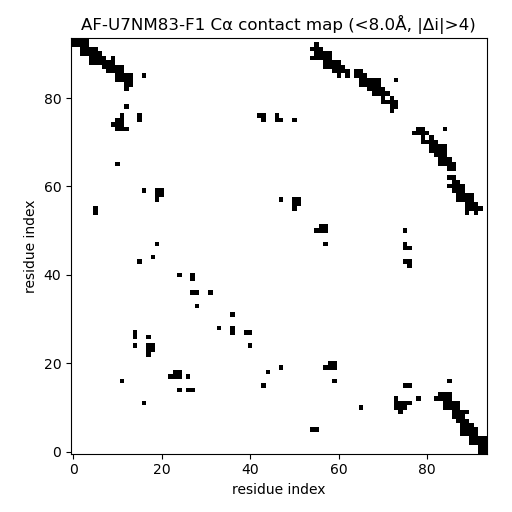928 -8.142 1.00 94.44 79 THR A O 1
ATOM 596 N N . ARG A 1 80 ? -3.615 -4.798 -10.376 1.00 94.94 80 ARG A N 1
ATOM 597 C CA . ARG A 1 80 ? -3.789 -6.231 -10.679 1.00 94.94 80 ARG A CA 1
ATOM 598 C C . ARG A 1 80 ? -2.510 -6.889 -11.194 1.00 94.94 80 ARG A C 1
ATOM 600 O O . ARG A 1 80 ? -2.566 -8.000 -11.713 1.00 94.94 80 ARG A O 1
ATOM 607 N N . LEU A 1 81 ? -1.371 -6.200 -11.099 1.00 91.56 81 LEU A N 1
ATOM 608 C CA . LEU A 1 81 ? -0.088 -6.779 -11.489 1.00 91.56 81 LEU A CA 1
ATOM 609 C C . LEU A 1 81 ? 0.186 -8.034 -10.656 1.00 91.56 81 LEU A C 1
ATOM 611 O O . LEU A 1 81 ? -0.021 -8.037 -9.439 1.00 91.56 81 LEU A O 1
ATOM 615 N N . ALA A 1 82 ? 0.611 -9.101 -11.331 1.00 93.31 82 ALA A N 1
ATOM 616 C CA . ALA A 1 82 ? 0.948 -10.352 -10.673 1.00 93.31 82 ALA A CA 1
ATOM 617 C C . ALA A 1 82 ? 2.160 -10.149 -9.755 1.00 93.31 82 ALA A C 1
ATOM 619 O O . ALA A 1 82 ? 3.140 -9.522 -10.153 1.00 93.31 82 ALA A O 1
ATOM 620 N N . GLY A 1 83 ? 2.087 -10.675 -8.539 1.00 93.19 83 GLY A N 1
ATOM 621 C CA . GLY A 1 83 ? 3.149 -10.579 -7.541 1.00 93.19 83 GLY A CA 1
ATOM 622 C C . GLY A 1 83 ? 2.617 -10.893 -6.150 1.00 93.19 83 GLY A C 1
ATOM 623 O O . GLY A 1 83 ? 1.480 -11.346 -6.010 1.00 93.19 83 GLY A O 1
ATOM 624 N N . GLN A 1 84 ? 3.413 -10.608 -5.127 1.00 96.38 84 GLN A N 1
ATOM 625 C CA . GLN A 1 84 ? 3.004 -10.842 -3.748 1.00 96.38 84 GLN A CA 1
ATOM 626 C C . GLN A 1 84 ? 1.860 -9.904 -3.333 1.00 96.38 84 GLN A C 1
ATOM 628 O O . GLN A 1 84 ? 1.743 -8.760 -3.802 1.00 96.38 84 GLN A O 1
ATOM 633 N N . ARG A 1 85 ? 0.984 -10.399 -2.460 1.00 97.94 85 ARG A N 1
ATOM 634 C CA . ARG A 1 85 ? 0.045 -9.589 -1.691 1.00 97.94 85 ARG A CA 1
ATOM 635 C C . ARG A 1 85 ? 0.359 -9.736 -0.220 1.00 97.94 85 ARG A C 1
ATOM 637 O O . ARG A 1 85 ? 0.419 -10.846 0.292 1.00 97.94 85 ARG A O 1
ATOM 644 N N . HIS A 1 86 ? 0.548 -8.598 0.420 1.00 98.38 86 HIS A N 1
ATOM 645 C CA . HIS A 1 86 ? 0.964 -8.505 1.799 1.00 98.38 86 HIS A CA 1
ATOM 646 C C . HIS A 1 86 ? -0.232 -8.267 2.694 1.00 98.38 86 HIS A C 1
ATOM 648 O O . HIS A 1 86 ? -1.085 -7.426 2.389 1.00 98.38 86 HIS A O 1
ATOM 654 N N . HIS A 1 87 ? -0.277 -9.000 3.792 1.00 98.38 87 HIS A N 1
ATOM 655 C CA . HIS A 1 87 ? -1.329 -8.866 4.770 1.00 98.38 87 HIS A CA 1
ATOM 656 C C . HIS A 1 87 ? -1.191 -7.548 5.539 1.00 98.38 87 HIS A C 1
ATOM 658 O O . HIS A 1 87 ? -0.132 -7.188 6.060 1.00 98.38 87 HIS A O 1
ATOM 664 N N . CYS A 1 88 ? -2.285 -6.803 5.596 1.00 98.44 88 CYS A N 1
ATOM 665 C CA . CYS A 1 88 ? -2.468 -5.621 6.419 1.00 98.44 88 CYS A CA 1
ATOM 666 C C . CYS A 1 88 ? -3.837 -5.701 7.100 1.00 98.44 88 CYS A C 1
ATOM 668 O O . CYS A 1 88 ? -4.701 -6.490 6.717 1.00 98.44 88 CYS A O 1
ATOM 670 N N . VAL A 1 89 ? -4.031 -4.857 8.108 1.00 98.19 89 VAL A N 1
ATOM 671 C CA . VAL A 1 89 ? -5.273 -4.769 8.876 1.00 98.19 89 VAL A CA 1
ATOM 672 C C . VAL A 1 89 ? -5.752 -3.326 8.958 1.00 98.19 89 VAL A C 1
ATOM 674 O O . VAL A 1 89 ? -4.943 -2.394 8.967 1.00 98.19 89 VAL A O 1
ATOM 677 N N . ILE A 1 90 ? -7.066 -3.129 9.059 1.00 98.12 90 ILE A N 1
ATOM 678 C CA . ILE A 1 90 ? -7.670 -1.820 9.333 1.00 98.12 90 ILE A CA 1
ATOM 679 C C . ILE A 1 90 ? -8.088 -1.765 10.801 1.00 98.12 90 ILE A C 1
ATOM 681 O O . ILE A 1 90 ? -8.839 -2.611 11.281 1.00 98.12 90 ILE A O 1
ATOM 685 N N . LEU A 1 91 ? -7.623 -0.744 11.521 1.00 97.19 91 LEU A N 1
ATOM 686 C CA . LEU A 1 91 ? -7.865 -0.532 12.947 1.00 97.19 91 LEU A CA 1
ATOM 687 C C . LEU A 1 91 ? -8.663 0.751 13.187 1.00 97.19 91 LEU A C 1
ATOM 689 O O . LEU A 1 91 ? -8.282 1.828 12.722 1.00 97.19 91 LEU A O 1
ATOM 693 N N . ALA A 1 92 ? -9.712 0.689 14.004 1.00 94.94 92 ALA A N 1
ATOM 694 C CA . ALA A 1 92 ? -10.471 1.877 14.400 1.00 94.94 92 ALA A CA 1
ATOM 695 C C . ALA A 1 92 ? -10.649 1.980 15.918 1.00 94.94 92 ALA A C 1
ATOM 697 O O . ALA A 1 92 ? -10.568 0.999 16.661 1.00 94.94 92 ALA A O 1
ATOM 698 N N . LYS A 1 93 ? -10.878 3.211 16.390 1.00 88.69 93 LYS A N 1
ATOM 699 C CA . LYS A 1 93 ? -11.190 3.501 17.795 1.00 88.69 93 LYS A CA 1
ATOM 700 C C . LYS A 1 93 ? -12.703 3.470 18.002 1.00 88.69 93 LYS A C 1
ATOM 702 O O . LYS A 1 93 ? -13.427 4.121 17.250 1.00 88.69 93 LYS A O 1
ATOM 707 N N . ARG A 1 94 ? -13.146 2.795 19.065 1.00 72.31 94 ARG A N 1
ATOM 708 C CA . ARG A 1 94 ? -14.506 2.895 19.618 1.00 72.31 94 ARG A CA 1
ATOM 709 C C . ARG A 1 94 ? -14.490 3.389 21.069 1.00 72.31 94 ARG A C 1
ATOM 711 O O . ARG A 1 94 ? -13.507 3.128 21.817 1.00 72.31 94 ARG A O 1
#